Protein AF-J0F3H7-F1 (afdb_monomer)

Mean predicted aligned error: 14.23 Å

Structure (mmCIF, N/CA/C/O backbone):
data_AF-J0F3H7-F1
#
_entry.id   AF-J0F3H7-F1
#
loop_
_atom_site.group_PDB
_atom_site.id
_atom_site.type_symbol
_atom_site.label_atom_id
_atom_site.label_alt_id
_atom_site.label_comp_id
_atom_site.label_asym_id
_atom_site.label_entity_id
_atom_site.label_seq_id
_atom_site.pdbx_PDB_ins_code
_atom_site.Cartn_x
_atom_site.Cartn_y
_atom_site.Cartn_z
_atom_site.occupancy
_atom_site.B_iso_or_equiv
_atom_site.auth_seq_id
_atom_site.auth_comp_id
_atom_site.auth_asym_id
_atom_site.auth_atom_id
_atom_site.pdbx_PDB_model_num
ATOM 1 N N . MET A 1 1 ? -8.500 -0.159 -12.299 1.00 55.12 1 MET A N 1
ATOM 2 C CA . MET A 1 1 ? -7.858 0.052 -10.979 1.00 55.12 1 MET A CA 1
ATOM 3 C C . MET A 1 1 ? -8.327 -1.065 -10.050 1.00 55.12 1 MET A C 1
ATOM 5 O O . MET A 1 1 ? -9.421 -1.563 -10.274 1.00 55.12 1 MET A O 1
ATOM 9 N N . ASN A 1 2 ? -7.513 -1.543 -9.105 1.00 67.19 2 ASN A N 1
ATOM 10 C CA . ASN A 1 2 ? -7.869 -2.723 -8.306 1.00 67.19 2 ASN A CA 1
ATOM 11 C C . ASN A 1 2 ? -8.883 -2.349 -7.209 1.00 67.19 2 ASN A C 1
ATOM 13 O O . ASN A 1 2 ? -8.494 -1.805 -6.177 1.00 67.19 2 ASN A O 1
ATOM 17 N N . GLU A 1 3 ? -10.170 -2.623 -7.449 1.00 74.94 3 GLU A N 1
ATOM 18 C CA . GLU A 1 3 ? -11.263 -2.317 -6.512 1.00 74.94 3 GLU A CA 1
ATOM 19 C C . GLU A 1 3 ? -11.067 -2.953 -5.131 1.00 74.94 3 GLU A C 1
ATOM 21 O O . GLU A 1 3 ? -11.502 -2.387 -4.135 1.00 74.94 3 GLU A O 1
ATOM 26 N N . THR A 1 4 ? -10.349 -4.073 -5.034 1.00 79.56 4 THR A N 1
ATOM 27 C CA . THR A 1 4 ? -10.068 -4.723 -3.748 1.00 79.56 4 THR A CA 1
ATOM 28 C C . THR A 1 4 ? -9.264 -3.825 -2.808 1.00 79.56 4 THR A C 1
ATOM 30 O O . THR A 1 4 ? -9.491 -3.854 -1.603 1.00 79.56 4 THR A O 1
ATOM 33 N N . ILE A 1 5 ? -8.360 -2.988 -3.336 1.00 80.62 5 ILE A N 1
ATOM 34 C CA . ILE A 1 5 ? -7.570 -2.068 -2.503 1.00 80.62 5 ILE A CA 1
ATOM 35 C C . ILE A 1 5 ? -8.465 -0.965 -1.933 1.00 80.62 5 ILE A C 1
ATOM 37 O O . ILE A 1 5 ? -8.319 -0.609 -0.766 1.00 80.62 5 ILE A O 1
ATOM 41 N N . ARG A 1 6 ? -9.421 -0.466 -2.725 1.00 85.75 6 ARG A N 1
ATOM 42 C CA . ARG A 1 6 ? -10.409 0.525 -2.276 1.00 85.75 6 ARG A CA 1
ATOM 43 C C . ARG A 1 6 ? -11.253 -0.019 -1.126 1.00 85.75 6 ARG A C 1
ATOM 45 O O . ARG A 1 6 ? -11.382 0.647 -0.109 1.00 85.75 6 ARG A O 1
ATOM 52 N N . GLU A 1 7 ? -11.753 -1.248 -1.254 1.00 87.00 7 GLU A N 1
ATOM 53 C CA . GLU A 1 7 ? -12.601 -1.889 -0.232 1.00 87.00 7 GLU A CA 1
ATOM 54 C C . GLU A 1 7 ? -11.873 -2.218 1.084 1.00 87.00 7 GLU A C 1
ATOM 56 O O . GLU A 1 7 ? -12.512 -2.522 2.096 1.00 87.00 7 GLU A O 1
ATOM 61 N N . GLN A 1 8 ? -10.539 -2.176 1.079 1.00 90.94 8 GLN A N 1
ATOM 62 C CA . GLN A 1 8 ? -9.681 -2.477 2.228 1.00 90.94 8 GLN A CA 1
ATOM 63 C C . GLN A 1 8 ? -8.917 -1.250 2.746 1.00 90.94 8 GLN A C 1
ATOM 65 O O . GLN A 1 8 ? -8.034 -1.393 3.590 1.00 90.94 8 GLN A O 1
ATOM 70 N N . SER A 1 9 ? -9.229 -0.047 2.261 1.00 92.25 9 SER A N 1
ATOM 71 C CA . SER A 1 9 ? -8.526 1.187 2.627 1.00 92.25 9 SER A CA 1
ATOM 72 C C . SER A 1 9 ? -9.480 2.225 3.201 1.00 92.25 9 SER A C 1
ATOM 74 O O . SER A 1 9 ? -10.639 2.317 2.798 1.00 92.25 9 SER A O 1
ATOM 76 N N . SER A 1 10 ? -8.974 3.055 4.108 1.00 93.06 10 SER A N 1
ATOM 77 C CA . SER A 1 10 ? -9.611 4.326 4.435 1.00 93.06 10 SER A CA 1
ATOM 78 C C . SER A 1 10 ? -9.633 5.248 3.209 1.00 93.06 10 SER A C 1
ATOM 80 O O . SER A 1 10 ? -8.856 5.084 2.263 1.00 93.06 10 SER A O 1
ATOM 82 N N . GLU A 1 11 ? -10.504 6.256 3.229 1.00 91.19 11 GLU A N 1
ATOM 83 C CA . GLU A 1 11 ? -10.591 7.242 2.146 1.00 91.19 11 GLU A CA 1
ATOM 84 C C . GLU A 1 11 ? -9.263 7.990 1.935 1.00 91.19 11 GLU A C 1
ATOM 86 O O . GLU A 1 11 ? -8.866 8.246 0.800 1.00 91.19 11 GLU A O 1
ATOM 91 N N . GLU A 1 12 ? -8.544 8.303 3.015 1.00 90.06 12 GLU A N 1
ATOM 92 C CA . GLU A 1 12 ? -7.242 8.980 2.965 1.00 90.06 12 GLU A CA 1
ATOM 93 C C . GLU A 1 12 ? -6.178 8.121 2.262 1.00 90.06 12 GLU A C 1
ATOM 95 O O . GLU A 1 12 ? -5.473 8.591 1.359 1.00 90.06 12 GLU A O 1
ATOM 100 N N . VAL A 1 13 ? -6.094 6.839 2.631 1.00 90.69 13 VAL A N 1
ATOM 101 C CA . VAL A 1 13 ? -5.167 5.883 2.009 1.00 90.69 13 VAL A CA 1
ATOM 102 C C . VAL A 1 13 ? -5.528 5.676 0.539 1.00 90.69 13 VAL A C 1
ATOM 104 O O . VAL A 1 13 ? -4.646 5.681 -0.325 1.00 90.69 13 VAL A O 1
ATOM 107 N N . TRP A 1 14 ? -6.822 5.566 0.234 1.00 91.12 14 TRP A N 1
ATOM 108 C CA . TRP A 1 14 ? -7.307 5.429 -1.134 1.00 91.12 14 TRP A CA 1
ATOM 109 C C . TRP A 1 14 ? -6.961 6.643 -2.005 1.00 91.12 14 TRP A C 1
ATOM 111 O O . TRP A 1 14 ? -6.407 6.471 -3.089 1.00 91.12 14 TRP A O 1
ATOM 121 N N . LYS A 1 15 ? -7.200 7.868 -1.520 1.00 88.38 15 LYS A N 1
ATOM 122 C CA . LYS A 1 15 ? -6.854 9.105 -2.243 1.00 88.38 15 LYS A CA 1
ATOM 123 C C . LYS A 1 15 ? -5.361 9.204 -2.529 1.00 88.38 15 LYS A C 1
ATOM 125 O O . LYS A 1 15 ? -4.967 9.579 -3.632 1.00 88.38 15 LYS A O 1
ATOM 130 N N . THR A 1 16 ? -4.525 8.829 -1.562 1.00 85.94 16 THR A N 1
ATOM 131 C CA . THR A 1 16 ? -3.068 8.796 -1.753 1.00 85.94 16 THR A CA 1
ATOM 132 C C . THR A 1 16 ? -2.688 7.838 -2.886 1.00 85.94 16 THR A C 1
ATOM 134 O O . THR A 1 16 ? -1.891 8.182 -3.760 1.00 85.94 16 THR A O 1
ATOM 137 N N . LEU A 1 17 ? -3.292 6.646 -2.922 1.00 84.69 17 LEU A N 1
ATOM 138 C CA . LEU A 1 17 ? -3.075 5.692 -4.007 1.00 84.69 17 LEU A CA 1
ATOM 139 C C . LEU A 1 17 ? -3.576 6.224 -5.356 1.00 84.69 17 LEU A C 1
ATOM 141 O O . LEU A 1 17 ? -2.859 6.109 -6.350 1.00 84.69 17 LEU A O 1
ATOM 145 N N . GLU A 1 18 ? -4.773 6.811 -5.406 1.00 85.06 18 GLU A N 1
ATOM 146 C CA . GLU A 1 18 ? -5.317 7.426 -6.622 1.00 85.06 18 GLU A CA 1
ATOM 147 C C . GLU A 1 18 ? -4.361 8.470 -7.196 1.00 85.06 18 GLU A C 1
ATOM 149 O O . GLU A 1 18 ? -4.087 8.450 -8.396 1.00 85.06 18 GLU A O 1
ATOM 154 N N . GLN A 1 19 ? -3.786 9.333 -6.358 1.00 83.25 19 GLN A N 1
ATOM 155 C CA . GLN A 1 19 ? -2.816 10.342 -6.790 1.00 83.25 19 GLN A CA 1
ATOM 156 C C . GLN A 1 19 ? -1.539 9.711 -7.366 1.00 83.25 19 GLN A C 1
ATOM 158 O O . GLN A 1 19 ? -1.046 10.147 -8.406 1.00 83.25 19 GLN A O 1
ATOM 163 N N . LEU A 1 20 ? -1.022 8.643 -6.749 1.00 79.44 20 LEU A N 1
ATOM 164 C CA . LEU A 1 20 ? 0.158 7.924 -7.251 1.00 79.44 20 LEU A CA 1
ATOM 165 C C . LEU A 1 20 ? -0.108 7.214 -8.590 1.00 79.44 20 LEU A C 1
ATOM 167 O O . LEU A 1 20 ? 0.767 7.149 -9.459 1.00 79.44 20 LEU A O 1
ATOM 171 N N . VAL A 1 21 ? -1.313 6.673 -8.771 1.00 79.94 21 VAL A N 1
ATOM 172 C CA . VAL A 1 21 ? -1.710 5.981 -10.006 1.00 79.94 21 VAL A CA 1
ATOM 173 C C . VAL A 1 21 ? -2.005 6.972 -11.134 1.00 79.94 21 VAL A C 1
ATOM 175 O O . VAL A 1 21 ? -1.603 6.730 -12.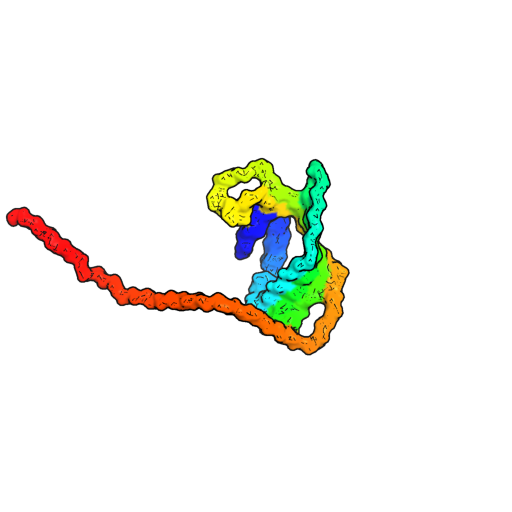269 1.00 79.94 21 VAL A O 1
ATOM 178 N N . SER A 1 22 ? -2.674 8.086 -10.834 1.00 79.06 22 SER A N 1
ATOM 179 C CA . SER A 1 22 ? -3.069 9.106 -11.818 1.00 79.06 22 SER A CA 1
ATOM 180 C C . SER A 1 22 ? -1.964 10.114 -12.160 1.00 79.06 22 SER A C 1
ATOM 182 O O . SER A 1 22 ? -2.096 10.863 -13.128 1.00 79.06 22 SER A O 1
ATOM 184 N N . GLY A 1 23 ? -0.860 10.130 -11.405 1.00 74.19 23 GLY A N 1
ATOM 185 C CA . GLY A 1 23 ? 0.279 11.011 -11.651 1.00 74.19 23 GLY A CA 1
ATOM 186 C C . GLY A 1 23 ? 0.881 10.866 -13.058 1.00 74.19 23 GLY A C 1
ATOM 187 O O . GLY A 1 23 ? 1.019 9.772 -13.609 1.00 74.19 23 GLY A O 1
ATOM 188 N N . LYS A 1 24 ? 1.290 11.989 -13.657 1.00 65.81 24 LYS A N 1
ATOM 189 C CA . LYS A 1 24 ? 1.951 12.003 -14.972 1.00 65.81 24 LYS A CA 1
ATOM 190 C C . LYS A 1 24 ? 3.281 11.239 -14.900 1.00 65.81 24 LYS A C 1
ATOM 192 O O . LYS A 1 24 ? 4.103 11.515 -14.034 1.00 65.81 24 LYS A O 1
ATOM 197 N N . GLY A 1 25 ? 3.494 10.285 -15.810 1.00 65.50 25 GLY A N 1
ATOM 198 C CA . GLY A 1 25 ? 4.663 9.394 -15.771 1.00 65.50 25 GLY A CA 1
ATOM 199 C C . GLY A 1 25 ? 4.553 8.265 -14.739 1.00 65.50 25 GLY A C 1
ATOM 200 O O . GLY A 1 25 ? 5.557 7.631 -14.421 1.00 65.50 25 GLY A O 1
ATOM 201 N N . SER A 1 26 ? 3.349 8.008 -14.215 1.00 66.12 26 SER A N 1
ATOM 202 C CA . SER A 1 26 ? 3.114 6.898 -13.301 1.00 66.12 26 SER A CA 1
ATOM 203 C C . SER A 1 26 ? 3.528 5.570 -13.930 1.00 66.12 26 SER A C 1
ATOM 205 O O . SER A 1 26 ? 3.075 5.175 -15.001 1.00 66.12 26 SER A O 1
ATOM 207 N N . ILE A 1 27 ? 4.340 4.814 -13.203 1.00 66.19 27 ILE A N 1
ATOM 208 C CA . ILE A 1 27 ? 4.712 3.444 -13.565 1.00 66.19 27 ILE A CA 1
ATOM 209 C C . ILE A 1 27 ? 3.510 2.481 -13.576 1.00 66.19 27 ILE A C 1
ATOM 211 O O . ILE A 1 27 ? 3.663 1.319 -13.933 1.00 66.19 27 ILE A O 1
ATOM 215 N N . TYR A 1 28 ? 2.329 2.918 -13.124 1.00 67.50 28 TYR A N 1
ATOM 216 C CA . TYR A 1 28 ? 1.087 2.145 -13.184 1.00 67.50 28 TYR A CA 1
ATOM 217 C C . TYR A 1 28 ? 0.381 2.254 -14.544 1.00 67.50 28 TYR A C 1
ATOM 219 O O . TYR A 1 28 ? -0.486 1.432 -14.826 1.00 67.50 28 TYR A O 1
ATOM 227 N N . SER A 1 29 ? 0.743 3.230 -15.384 1.00 70.25 29 SER A N 1
ATOM 228 C CA . SER A 1 29 ? 0.166 3.410 -16.723 1.00 70.25 29 SER A CA 1
ATOM 229 C C . SER A 1 29 ? 1.067 2.909 -17.860 1.00 70.25 29 SER A C 1
ATOM 231 O O . SER A 1 29 ? 0.639 2.897 -19.012 1.00 70.25 29 SER A O 1
ATOM 233 N N . ASN A 1 30 ? 2.290 2.454 -17.563 1.00 77.62 30 ASN A N 1
ATOM 234 C CA . ASN A 1 30 ? 3.219 1.930 -18.565 1.00 77.62 30 ASN A CA 1
ATOM 235 C C . ASN A 1 30 ? 3.104 0.402 -18.699 1.00 77.62 30 ASN A C 1
ATOM 237 O O . ASN A 1 30 ? 3.591 -0.337 -17.848 1.00 77.62 30 ASN A O 1
ATOM 241 N N . SER A 1 31 ? 2.523 -0.071 -19.805 1.00 79.06 31 SER A N 1
ATOM 242 C CA . SER A 1 31 ? 2.319 -1.501 -20.084 1.00 79.06 31 SER A CA 1
ATOM 243 C C . SER A 1 31 ? 3.603 -2.296 -20.340 1.00 79.06 31 SER A C 1
ATOM 245 O O . SER A 1 31 ? 3.560 -3.521 -20.350 1.00 79.06 31 SER A O 1
ATOM 247 N N . ASN A 1 32 ? 4.736 -1.630 -20.579 1.00 83.38 32 ASN A N 1
ATOM 248 C CA . ASN A 1 32 ? 6.027 -2.300 -20.771 1.00 83.38 32 ASN A CA 1
ATOM 249 C C . ASN A 1 32 ? 6.743 -2.591 -19.447 1.00 83.38 32 ASN A C 1
ATOM 251 O O . ASN A 1 32 ? 7.759 -3.291 -19.443 1.00 83.38 32 ASN A O 1
ATOM 255 N N . MET A 1 33 ? 6.241 -2.026 -18.345 1.00 83.50 33 MET A N 1
ATOM 256 C CA . MET A 1 33 ? 6.843 -2.162 -17.031 1.00 83.50 33 MET A CA 1
ATOM 257 C C . MET A 1 33 ? 6.108 -3.204 -16.204 1.00 83.50 33 MET A C 1
ATOM 259 O O . MET A 1 33 ? 4.915 -3.085 -15.941 1.00 83.50 33 MET A O 1
ATOM 263 N N . ASP A 1 34 ? 6.861 -4.176 -15.707 1.00 86.50 34 ASP A N 1
ATOM 264 C CA . ASP A 1 34 ? 6.361 -5.178 -14.778 1.00 86.50 34 ASP A CA 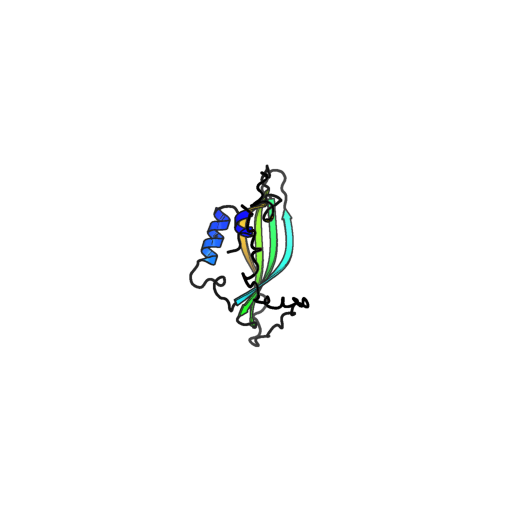1
ATOM 265 C C . ASP A 1 34 ? 6.982 -4.991 -13.401 1.00 86.50 34 ASP A C 1
ATOM 267 O O . ASP A 1 34 ? 8.107 -4.500 -13.259 1.00 86.50 34 ASP A O 1
ATOM 271 N N . ARG A 1 35 ? 6.253 -5.414 -12.368 1.00 86.81 35 ARG A N 1
ATOM 272 C CA . ARG A 1 35 ? 6.733 -5.373 -10.989 1.00 86.81 35 ARG A CA 1
ATOM 273 C C . ARG A 1 35 ? 6.565 -6.711 -10.303 1.00 86.81 35 ARG A C 1
ATOM 275 O O . ARG A 1 35 ? 5.544 -7.374 -10.446 1.00 86.81 35 ARG A O 1
ATOM 282 N N . GLU A 1 36 ? 7.559 -7.057 -9.503 1.00 91.38 36 GLU A N 1
ATOM 283 C CA . GLU A 1 36 ? 7.533 -8.221 -8.625 1.00 91.38 36 GLU A CA 1
ATOM 284 C C . GLU A 1 36 ? 7.765 -7.733 -7.197 1.00 91.38 36 GLU A C 1
ATOM 286 O O . GLU A 1 36 ? 8.755 -7.053 -6.919 1.00 91.38 36 GLU A O 1
ATOM 291 N N . ILE A 1 37 ? 6.838 -8.066 -6.298 1.00 92.38 37 ILE A N 1
ATOM 292 C CA . ILE A 1 37 ? 6.948 -7.771 -4.870 1.00 92.38 37 ILE A CA 1
ATOM 293 C C . ILE A 1 37 ? 7.117 -9.091 -4.132 1.00 92.38 37 ILE A C 1
ATOM 295 O O . ILE A 1 37 ? 6.259 -9.969 -4.213 1.00 92.38 37 ILE A O 1
ATOM 299 N N . LYS A 1 38 ? 8.214 -9.220 -3.387 1.00 94.44 38 LYS A N 1
ATOM 300 C CA . LYS A 1 38 ? 8.471 -10.366 -2.518 1.00 94.44 38 LYS A CA 1
ATOM 301 C C . LYS A 1 38 ? 8.461 -9.914 -1.067 1.00 94.44 38 LYS A C 1
ATOM 303 O O . LYS A 1 38 ? 9.284 -9.094 -0.670 1.00 94.44 38 LYS A O 1
ATOM 308 N N . ILE A 1 39 ? 7.561 -10.485 -0.275 1.00 93.94 39 ILE A N 1
ATOM 309 C CA . ILE A 1 39 ? 7.530 -10.280 1.174 1.00 93.94 39 ILE A CA 1
ATOM 310 C C . ILE A 1 39 ? 8.674 -11.086 1.799 1.00 93.94 39 ILE A C 1
ATOM 312 O O . ILE A 1 39 ? 8.810 -12.280 1.532 1.00 93.94 39 ILE A O 1
ATOM 316 N N . ILE A 1 40 ? 9.516 -10.423 2.592 1.00 93.62 40 ILE A N 1
ATOM 317 C CA . ILE A 1 40 ? 10.628 -11.049 3.319 1.00 93.62 40 ILE A CA 1
ATOM 318 C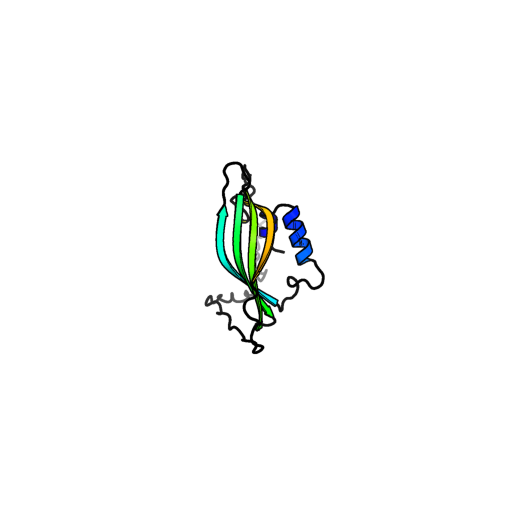 C . ILE A 1 40 ? 10.134 -11.522 4.683 1.00 93.62 40 ILE A C 1
ATOM 320 O O . ILE A 1 40 ? 10.343 -12.670 5.059 1.00 93.62 40 ILE A O 1
ATOM 324 N N . ASN A 1 41 ? 9.492 -10.624 5.427 1.00 93.19 41 ASN A N 1
ATOM 325 C CA . ASN A 1 41 ? 8.926 -10.907 6.736 1.00 93.19 41 ASN A CA 1
ATOM 326 C C . ASN A 1 41 ? 7.729 -9.991 7.002 1.00 93.19 41 ASN A C 1
ATOM 328 O O . ASN A 1 41 ? 7.591 -8.944 6.368 1.00 93.19 41 ASN A O 1
ATOM 332 N N . ILE A 1 42 ? 6.885 -10.409 7.943 1.00 95.25 42 ILE A N 1
ATOM 333 C CA . ILE A 1 42 ? 5.771 -9.625 8.466 1.00 95.25 42 ILE A CA 1
ATOM 334 C C . ILE A 1 42 ? 5.827 -9.712 9.989 1.00 95.25 42 ILE A C 1
ATOM 336 O O . ILE A 1 42 ? 5.916 -10.804 10.548 1.00 95.25 42 ILE A O 1
ATOM 340 N N . SER A 1 43 ? 5.743 -8.564 10.646 1.00 94.31 43 SER A N 1
ATOM 341 C CA . SER A 1 43 ? 5.614 -8.419 12.092 1.00 94.31 43 SER A CA 1
ATOM 342 C C . SER A 1 43 ? 4.290 -7.735 12.403 1.00 94.31 43 SER A C 1
ATOM 344 O O . SER A 1 43 ? 3.978 -6.694 11.829 1.00 94.31 43 SER A O 1
ATOM 346 N N . ILE A 1 44 ? 3.499 -8.317 13.303 1.00 92.88 44 ILE A N 1
ATOM 347 C CA . ILE A 1 44 ? 2.196 -7.779 13.701 1.00 92.88 44 ILE A CA 1
ATOM 348 C C . ILE A 1 44 ? 2.248 -7.431 15.185 1.00 92.88 44 ILE A C 1
ATOM 350 O O . ILE A 1 44 ? 2.473 -8.298 16.027 1.00 92.88 44 ILE A O 1
ATOM 354 N N . TYR A 1 45 ? 1.990 -6.167 15.496 1.00 89.75 45 TYR A N 1
ATOM 355 C CA . TYR A 1 45 ? 1.931 -5.632 16.845 1.00 89.75 45 TYR A CA 1
ATOM 356 C C . TYR A 1 45 ? 0.472 -5.330 17.189 1.00 89.75 45 TYR A C 1
ATOM 358 O O . TYR A 1 45 ? -0.139 -4.403 16.655 1.00 89.75 45 TYR A O 1
ATOM 366 N N . LYS A 1 46 ? -0.094 -6.135 18.092 1.00 80.81 46 LYS A N 1
ATOM 367 C CA . LYS A 1 46 ? -1.412 -5.892 18.685 1.00 80.81 46 LYS A CA 1
ATOM 368 C C . LYS A 1 46 ? -1.211 -5.333 20.084 1.00 80.81 46 LYS A C 1
ATOM 370 O O . LYS A 1 46 ? -0.757 -6.051 20.970 1.00 80.81 46 LYS A O 1
ATOM 375 N N . GLN A 1 47 ? -1.545 -4.067 20.291 1.00 64.81 47 GLN A N 1
ATOM 376 C CA . GLN A 1 47 ? -1.415 -3.426 21.596 1.00 64.81 47 GLN A CA 1
ATOM 377 C C . GLN A 1 47 ? -2.786 -3.238 22.264 1.00 64.81 47 GLN A C 1
ATOM 379 O O . GLN A 1 47 ? -3.267 -2.124 22.387 1.00 64.81 47 GLN A O 1
ATOM 384 N N . GLY A 1 48 ? -3.442 -4.307 22.728 1.00 68.06 48 GLY A N 1
ATOM 385 C CA . GLY A 1 48 ? -4.660 -4.190 23.554 1.00 68.06 48 GLY A CA 1
ATOM 386 C C . GLY A 1 48 ? -5.752 -3.278 22.955 1.00 68.06 48 GLY A C 1
ATOM 387 O O . GLY A 1 48 ? -6.315 -3.604 21.918 1.00 68.06 48 GLY A O 1
ATOM 388 N N . LYS A 1 49 ? -6.055 -2.141 23.611 1.00 64.88 49 LYS A N 1
ATOM 389 C CA . LYS A 1 49 ? -7.008 -1.106 23.130 1.00 64.88 49 LYS A CA 1
ATOM 390 C C . LYS A 1 49 ? -6.406 -0.097 22.129 1.00 64.88 49 LYS A C 1
ATOM 392 O O . LYS A 1 49 ? -7.102 0.814 21.691 1.00 64.88 49 LYS A O 1
ATOM 397 N N . GLN A 1 50 ? -5.115 -0.193 21.833 1.00 66.19 50 GLN A N 1
ATOM 398 C CA . GLN A 1 50 ? -4.390 0.676 20.906 1.00 66.19 50 GLN A CA 1
ATOM 399 C C . GLN A 1 50 ? -4.520 0.159 19.462 1.00 66.19 50 GLN A C 1
ATOM 401 O O . GLN A 1 50 ? -5.029 -0.931 19.205 1.00 66.19 50 GLN A O 1
ATOM 406 N N . GLN A 1 51 ? -4.075 0.974 18.507 1.00 82.44 51 GLN A N 1
ATOM 407 C CA . GLN A 1 51 ? -4.160 0.690 17.073 1.00 82.44 51 GLN A CA 1
ATOM 408 C C . GLN A 1 51 ? -3.352 -0.566 16.700 1.00 82.44 51 GLN A C 1
ATOM 410 O O . GLN A 1 51 ? -2.248 -0.764 17.211 1.00 82.44 51 GLN A O 1
ATOM 415 N N . ASN A 1 52 ? -3.876 -1.411 15.802 1.00 91.75 52 ASN A N 1
ATOM 416 C CA . ASN A 1 52 ? -3.098 -2.544 15.297 1.00 91.75 52 ASN A CA 1
ATOM 417 C C . ASN A 1 52 ? -2.070 -2.035 14.292 1.00 91.75 52 ASN A C 1
ATOM 419 O O . ASN A 1 52 ? -2.414 -1.280 13.381 1.00 91.75 52 ASN A O 1
ATOM 423 N N . ILE A 1 53 ? -0.825 -2.479 14.445 1.00 93.19 53 ILE A N 1
ATOM 424 C CA . ILE A 1 53 ? 0.274 -2.099 13.561 1.00 93.19 53 ILE A CA 1
ATOM 425 C C . ILE A 1 53 ? 0.828 -3.359 12.907 1.00 93.19 53 ILE A C 1
ATOM 427 O O . ILE A 1 53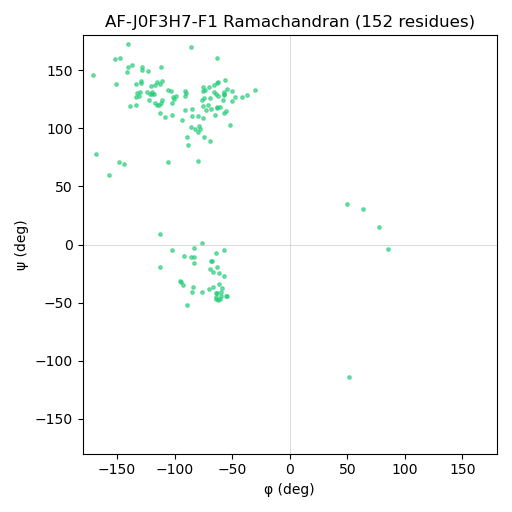 ? 1.148 -4.330 13.590 1.00 93.19 53 ILE A O 1
ATOM 431 N N . ALA A 1 54 ? 0.968 -3.347 11.586 1.00 94.94 54 ALA A N 1
ATOM 432 C CA . ALA A 1 54 ? 1.705 -4.369 10.852 1.00 94.94 54 ALA A CA 1
ATOM 433 C C . ALA A 1 54 ? 2.900 -3.729 10.155 1.00 94.94 54 ALA A C 1
ATOM 435 O O . ALA A 1 54 ? 2.786 -2.658 9.567 1.00 94.94 54 ALA A O 1
ATOM 436 N N . VAL A 1 55 ? 4.044 -4.395 10.207 1.00 95.25 55 VAL A N 1
ATOM 437 C CA . VAL A 1 55 ? 5.264 -3.985 9.518 1.00 95.25 55 VAL A CA 1
ATOM 438 C C . VAL A 1 55 ? 5.714 -5.138 8.636 1.00 95.25 55 VAL A C 1
ATOM 440 O O . VAL A 1 55 ? 5.780 -6.271 9.102 1.00 95.25 55 VAL A O 1
ATOM 443 N N . ALA A 1 56 ? 6.022 -4.870 7.374 1.00 96.06 56 ALA A N 1
ATOM 444 C CA . ALA A 1 56 ? 6.545 -5.862 6.449 1.00 96.06 56 ALA A CA 1
ATOM 445 C C . ALA A 1 56 ? 7.788 -5.328 5.743 1.00 96.06 56 ALA A C 1
ATOM 447 O O . ALA A 1 56 ? 7.762 -4.234 5.183 1.00 96.06 56 ALA A O 1
ATOM 448 N N . ASP A 1 57 ? 8.856 -6.119 5.715 1.00 94.94 57 ASP A N 1
ATOM 449 C CA . ASP A 1 57 ? 9.983 -5.831 4.833 1.00 94.94 57 ASP A CA 1
ATOM 450 C C . ASP A 1 57 ? 9.765 -6.551 3.502 1.00 94.94 57 ASP A C 1
ATOM 452 O O . ASP A 1 57 ? 9.445 -7.744 3.463 1.00 94.94 57 ASP A O 1
ATOM 456 N N . ILE A 1 58 ? 9.952 -5.830 2.401 1.00 94.88 58 ILE A N 1
ATOM 457 C CA . ILE A 1 58 ? 9.723 -6.322 1.044 1.00 94.88 58 ILE A CA 1
ATOM 458 C C . ILE A 1 58 ? 10.944 -6.083 0.157 1.00 94.88 58 ILE A C 1
ATOM 460 O O . ILE A 1 58 ? 11.699 -5.127 0.344 1.00 94.88 58 ILE A O 1
ATOM 464 N N . VAL A 1 59 ? 11.104 -6.930 -0.857 1.00 93.81 59 VAL A N 1
ATOM 465 C CA . VAL A 1 59 ? 11.914 -6.636 -2.044 1.00 93.81 59 VAL A CA 1
ATOM 466 C C . VAL A 1 59 ? 10.964 -6.252 -3.169 1.00 93.81 59 VAL A C 1
ATOM 468 O O . VAL A 1 59 ? 10.042 -7.008 -3.477 1.00 93.81 59 VAL A O 1
ATOM 471 N N . ALA A 1 60 ? 11.202 -5.103 -3.792 1.00 91.88 60 ALA A N 1
ATOM 472 C CA . ALA A 1 60 ? 10.496 -4.672 -4.987 1.00 91.88 60 ALA A CA 1
ATOM 473 C C . ALA A 1 60 ? 11.454 -4.684 -6.178 1.00 91.88 60 ALA A C 1
ATOM 475 O O . ALA A 1 60 ? 12.500 -4.031 -6.149 1.00 91.88 60 ALA A O 1
ATOM 476 N N . LYS A 1 61 ? 11.078 -5.415 -7.226 1.00 91.69 61 LYS A N 1
ATOM 477 C CA . LYS A 1 61 ? 11.776 -5.435 -8.510 1.00 91.69 61 LYS A CA 1
ATOM 478 C C . LYS A 1 61 ? 10.929 -4.767 -9.575 1.00 91.69 61 LYS A C 1
ATOM 480 O O . LYS A 1 61 ? 9.713 -4.963 -9.620 1.00 91.69 61 LYS A O 1
ATOM 485 N N . VAL A 1 62 ? 11.588 -4.017 -10.447 1.00 89.25 62 VAL A N 1
ATOM 486 C CA . VAL A 1 62 ? 10.981 -3.381 -11.614 1.00 89.25 62 VAL A CA 1
ATOM 487 C C . VAL A 1 62 ? 11.684 -3.885 -12.859 1.00 89.25 62 VAL A C 1
ATOM 489 O O . VAL A 1 62 ? 12.914 -3.849 -12.945 1.00 89.25 62 VAL A O 1
ATOM 492 N N . PHE A 1 63 ? 10.888 -4.325 -13.825 1.00 89.25 63 PHE A N 1
ATOM 493 C CA . PHE A 1 63 ? 11.353 -4.779 -15.121 1.00 89.25 63 PHE A CA 1
ATOM 494 C C . PHE A 1 63 ? 10.830 -3.850 -16.210 1.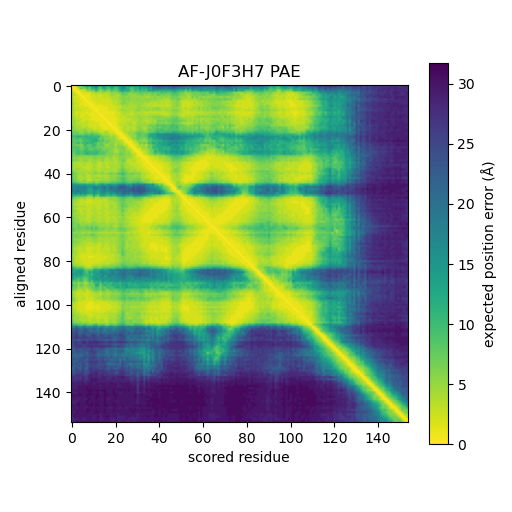00 89.25 63 PHE A C 1
ATOM 496 O O . PHE A 1 63 ? 9.667 -3.467 -16.158 1.00 89.25 63 PHE A O 1
ATOM 503 N N . ASP A 1 64 ? 11.651 -3.540 -17.208 1.00 88.25 64 ASP A N 1
ATOM 504 C CA . ASP A 1 64 ? 11.221 -2.890 -18.451 1.00 88.25 64 ASP A CA 1
ATOM 505 C C . ASP A 1 64 ? 11.460 -3.858 -19.609 1.00 88.25 64 ASP A C 1
ATOM 507 O O . ASP A 1 64 ? 12.577 -4.347 -19.794 1.00 88.25 64 ASP A O 1
ATOM 511 N N . LYS A 1 65 ? 10.397 -4.223 -20.336 1.00 88.00 65 LYS A N 1
ATOM 512 C CA . LYS A 1 65 ? 10.439 -5.209 -21.436 1.00 88.00 65 LYS A CA 1
ATOM 513 C C . LYS A 1 65 ? 11.136 -6.525 -21.047 1.00 88.00 65 LYS A C 1
ATOM 515 O O . LYS A 1 65 ? 11.829 -7.147 -21.850 1.00 88.00 65 LYS A O 1
ATOM 520 N N . GLY A 1 66 ? 10.967 -6.947 -19.792 1.00 85.62 66 GLY A N 1
ATOM 521 C CA . GLY A 1 66 ? 11.561 -8.170 -19.239 1.00 85.62 66 GLY A CA 1
ATOM 522 C C . GLY A 1 66 ? 12.988 -8.034 -18.689 1.00 85.62 66 GLY A C 1
ATOM 523 O O . GLY A 1 66 ? 13.494 -8.991 -18.103 1.00 85.62 66 GLY A O 1
ATOM 524 N N . TYR A 1 67 ? 13.629 -6.871 -18.809 1.00 86.19 67 TYR A N 1
ATOM 525 C CA . TYR A 1 67 ? 14.943 -6.609 -18.217 1.00 86.19 67 TYR A CA 1
ATOM 526 C C . TYR A 1 67 ? 14.794 -6.037 -16.815 1.00 86.19 67 TYR A C 1
ATOM 528 O O . TYR A 1 67 ? 14.052 -5.078 -16.627 1.00 86.19 67 TYR A O 1
ATOM 536 N N . LEU A 1 68 ? 15.504 -6.598 -15.832 1.00 87.50 68 LEU A N 1
ATOM 537 C CA . LEU A 1 68 ? 15.527 -6.052 -14.475 1.00 87.50 68 LEU A CA 1
ATOM 538 C C . LEU A 1 68 ? 16.259 -4.703 -14.486 1.00 87.50 68 LEU A C 1
ATOM 540 O O . LEU A 1 68 ? 17.446 -4.651 -14.797 1.00 87.50 68 LEU A O 1
ATOM 544 N N . ILE A 1 69 ? 15.550 -3.626 -14.146 1.00 87.88 69 ILE A N 1
ATOM 545 C CA . ILE A 1 69 ? 16.091 -2.256 -14.143 1.00 87.88 69 ILE A CA 1
ATOM 546 C C . ILE A 1 69 ? 16.199 -1.659 -12.739 1.00 87.88 69 ILE A C 1
ATOM 548 O O . ILE A 1 69 ? 16.929 -0.694 -12.530 1.00 87.88 69 ILE A O 1
ATOM 552 N N . SER A 1 70 ? 15.479 -2.214 -11.763 1.00 87.06 70 SER A N 1
ATOM 553 C CA . SER A 1 70 ? 15.552 -1.769 -10.375 1.00 87.06 70 SER A CA 1
ATOM 554 C C . SER A 1 70 ? 15.246 -2.916 -9.427 1.00 87.06 70 SER A C 1
ATOM 556 O O . SER A 1 70 ? 14.306 -3.674 -9.658 1.00 87.06 70 SER A O 1
ATOM 558 N N . GLU A 1 71 ? 16.015 -3.013 -8.347 1.00 90.19 71 GLU A N 1
ATOM 559 C CA . GLU A 1 71 ? 15.744 -3.898 -7.221 1.00 90.19 71 GLU A CA 1
ATOM 560 C C . GLU A 1 71 ? 16.049 -3.147 -5.920 1.00 90.19 71 GLU A C 1
ATOM 562 O O . GLU A 1 71 ? 17.174 -2.697 -5.697 1.00 90.19 71 GLU A O 1
ATOM 567 N N . LYS A 1 72 ? 15.035 -2.975 -5.068 1.00 90.50 72 LYS A N 1
ATOM 568 C CA . LYS A 1 72 ? 15.131 -2.198 -3.825 1.00 90.50 72 LYS A CA 1
ATOM 569 C C . LYS A 1 72 ? 14.440 -2.900 -2.666 1.00 90.50 72 LYS A C 1
ATOM 571 O O . LYS A 1 72 ? 13.509 -3.682 -2.871 1.00 90.50 72 LYS A O 1
ATOM 576 N N . ARG A 1 73 ? 14.882 -2.603 -1.439 1.00 92.62 73 ARG A N 1
ATOM 577 C CA . ARG A 1 73 ? 14.236 -3.077 -0.209 1.00 92.62 73 ARG A CA 1
ATOM 578 C C . ARG A 1 73 ? 13.479 -1.961 0.475 1.00 92.62 73 ARG A C 1
ATOM 580 O O . ARG A 1 73 ? 14.035 -0.890 0.712 1.00 92.62 73 ARG A O 1
ATOM 587 N N . TYR A 1 74 ? 12.248 -2.261 0.858 1.00 94.12 74 TYR A N 1
ATOM 588 C CA . TYR A 1 74 ? 11.388 -1.321 1.552 1.00 94.12 74 TYR A CA 1
ATOM 589 C C . TYR A 1 74 ? 10.813 -1.917 2.825 1.00 94.12 74 TYR A C 1
ATOM 591 O O . TYR A 1 74 ? 10.575 -3.122 2.893 1.00 94.12 74 TYR A O 1
ATOM 599 N N . ARG A 1 75 ? 10.552 -1.051 3.801 1.00 95.00 75 ARG A N 1
ATOM 600 C CA . ARG A 1 75 ? 9.724 -1.331 4.965 1.00 95.00 75 ARG A CA 1
ATOM 601 C C . ARG A 1 75 ? 8.372 -0.689 4.733 1.00 95.00 75 ARG A C 1
ATOM 603 O O . ARG A 1 75 ? 8.281 0.519 4.520 1.00 95.00 75 ARG A O 1
ATOM 610 N N . VAL A 1 76 ? 7.342 -1.513 4.766 1.00 95.50 76 VAL A N 1
ATOM 611 C CA . VAL A 1 76 ? 5.943 -1.108 4.730 1.00 95.50 76 VAL A CA 1
ATOM 612 C C . VAL A 1 76 ? 5.425 -1.121 6.158 1.00 95.50 76 VAL A C 1
ATOM 614 O O . VAL A 1 76 ? 5.556 -2.139 6.832 1.00 95.50 76 VAL A O 1
ATOM 617 N N . SER A 1 77 ? 4.815 -0.028 6.603 1.00 94.69 77 SER A N 1
ATOM 618 C CA . SER A 1 77 ? 4.122 0.031 7.892 1.00 94.69 77 SER A CA 1
ATOM 619 C C . SER A 1 77 ? 2.653 0.366 7.672 1.00 94.69 77 SER A C 1
ATOM 621 O O . SER A 1 77 ? 2.324 1.310 6.955 1.00 94.69 77 SER A O 1
ATOM 623 N N . LEU A 1 78 ? 1.778 -0.408 8.303 1.00 94.62 78 LEU A N 1
ATOM 624 C CA . LEU A 1 78 ? 0.331 -0.273 8.244 1.00 94.62 78 LEU A CA 1
ATOM 625 C C . LEU A 1 78 ? -0.214 -0.032 9.642 1.00 94.62 78 LEU A C 1
ATOM 627 O O . LEU A 1 78 ? 0.149 -0.744 10.577 1.00 94.62 78 LEU A O 1
ATOM 631 N N . ILE A 1 79 ? -1.142 0.908 9.751 1.00 94.56 79 ILE A N 1
ATOM 632 C CA . ILE A 1 79 ? -2.102 0.956 10.852 1.00 94.56 79 ILE A CA 1
ATOM 633 C C . ILE A 1 79 ? -3.424 0.436 10.306 1.00 94.56 79 ILE A C 1
ATOM 635 O O . ILE A 1 79 ? -3.837 0.858 9.225 1.00 94.56 79 ILE A O 1
ATOM 639 N N . TYR A 1 80 ? -4.069 -0.481 11.025 1.00 93.88 80 TYR A N 1
ATOM 640 C CA . TYR A 1 80 ? -5.286 -1.126 10.541 1.00 93.88 80 TYR A CA 1
ATOM 641 C C . TYR A 1 80 ? -6.278 -1.493 11.651 1.00 93.88 80 TYR A C 1
ATOM 643 O O . TYR A 1 80 ? -5.927 -1.679 12.824 1.00 93.88 80 TYR A O 1
ATOM 651 N N . HIS A 1 81 ? -7.529 -1.694 11.248 1.00 92.25 81 HIS A N 1
ATOM 652 C CA . HIS A 1 81 ? -8.588 -2.237 12.090 1.00 92.25 81 HIS A CA 1
ATOM 653 C C . HIS A 1 81 ? -9.487 -3.204 11.309 1.00 92.25 81 HIS A C 1
ATOM 655 O O . HIS A 1 81 ? -9.353 -3.380 10.098 1.00 92.25 81 HIS A O 1
ATOM 661 N N . PHE A 1 82 ? -10.394 -3.863 12.028 1.00 90.31 82 PHE A N 1
ATOM 662 C CA . PHE A 1 82 ? -11.479 -4.645 11.441 1.00 90.31 82 PHE A CA 1
ATOM 663 C C . PHE A 1 82 ? -12.800 -3.957 11.763 1.00 90.31 82 PHE A C 1
ATOM 665 O O . PHE A 1 82 ? -12.987 -3.485 12.889 1.00 90.31 82 PHE A O 1
ATOM 672 N N . LYS A 1 83 ? -13.713 -3.895 10.792 1.00 86.75 83 LYS A N 1
ATOM 673 C CA . LYS A 1 83 ? -15.053 -3.343 11.010 1.00 86.75 83 LYS A CA 1
ATOM 674 C C . LYS A 1 83 ? -15.744 -4.107 12.154 1.00 86.75 83 LYS A C 1
ATOM 676 O O . LYS A 1 83 ? -15.755 -5.337 12.132 1.00 86.75 83 LYS A O 1
ATOM 681 N N . PRO A 1 84 ? -16.341 -3.408 13.137 1.00 78.81 84 PRO A N 1
ATOM 682 C CA . PRO A 1 84 ? -16.945 -4.044 14.311 1.00 78.81 84 PRO A CA 1
ATOM 683 C C . PRO A 1 84 ? -18.182 -4.885 13.968 1.00 78.81 84 PRO A C 1
ATOM 685 O O . PRO A 1 84 ? -18.523 -5.806 14.703 1.00 78.81 84 PRO A O 1
ATOM 6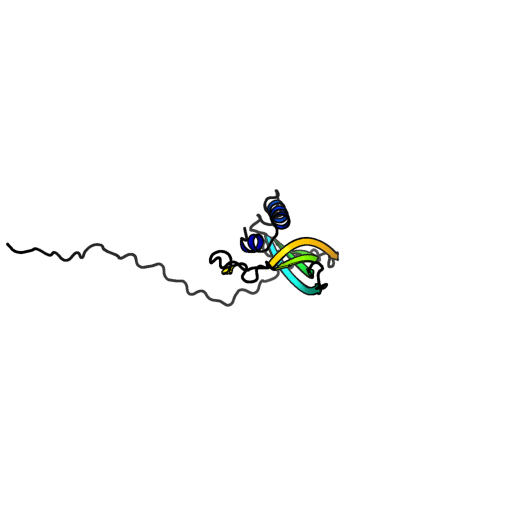88 N N . LEU A 1 85 ? -18.845 -4.579 12.848 1.00 71.75 85 LEU A N 1
ATOM 689 C CA . LEU A 1 85 ? -19.980 -5.321 12.315 1.00 71.75 85 LEU A CA 1
ATOM 690 C C . LEU A 1 85 ? -19.764 -5.534 10.818 1.00 71.75 85 LEU A C 1
ATOM 692 O O . LEU A 1 85 ? -19.657 -4.571 10.055 1.00 71.75 85 LEU A O 1
ATOM 696 N N . ILE A 1 86 ? -19.715 -6.794 10.394 1.00 67.00 86 ILE A N 1
ATOM 697 C CA . ILE A 1 86 ? -19.746 -7.145 8.976 1.00 67.00 86 ILE A CA 1
ATOM 698 C C . ILE A 1 86 ? -21.219 -7.127 8.568 1.00 67.00 86 ILE A C 1
ATOM 700 O O . ILE A 1 86 ? -21.968 -8.055 8.868 1.00 67.00 86 ILE A O 1
ATOM 704 N N . GLN A 1 87 ? -21.661 -6.038 7.939 1.00 66.00 87 GLN A N 1
ATOM 705 C CA . GLN A 1 87 ? -22.967 -6.028 7.284 1.00 66.00 87 GLN A CA 1
ATOM 706 C C . GLN A 1 87 ? -22.919 -7.013 6.111 1.00 66.00 87 GLN A C 1
ATOM 708 O O . GLN A 1 87 ? -21.963 -7.008 5.333 1.00 66.00 87 GLN A O 1
ATOM 713 N N . PHE A 1 88 ? -23.925 -7.882 6.013 1.00 66.81 88 PHE A N 1
ATOM 714 C CA . PHE A 1 88 ? -24.064 -8.824 4.904 1.00 66.81 88 PHE A CA 1
ATOM 715 C C . PHE A 1 88 ? -24.396 -8.055 3.621 1.00 66.81 88 PHE A C 1
ATOM 717 O O . PHE A 1 88 ? -25.555 -7.823 3.292 1.00 66.81 88 PHE A O 1
ATOM 724 N N . ASP A 1 89 ? -23.350 -7.643 2.916 1.00 74.50 89 ASP A N 1
ATOM 725 C CA . ASP A 1 89 ? -23.410 -7.072 1.578 1.00 74.50 89 ASP A CA 1
ATOM 726 C C . ASP A 1 89 ? -22.752 -8.049 0.594 1.00 74.50 89 ASP A C 1
ATOM 728 O O . ASP A 1 89 ? -21.539 -8.279 0.634 1.00 74.50 89 ASP A O 1
ATOM 732 N N . TYR A 1 90 ? -23.564 -8.615 -0.303 1.00 74.69 90 TYR A N 1
ATOM 733 C CA . TYR A 1 90 ? -23.139 -9.592 -1.308 1.00 74.69 90 TYR A CA 1
ATOM 734 C C . TYR A 1 90 ? -22.128 -9.032 -2.322 1.00 74.69 90 TYR A C 1
ATOM 736 O O . TYR A 1 90 ? -21.417 -9.813 -2.953 1.00 74.69 90 TYR A O 1
ATOM 744 N N . SER A 1 91 ? -22.027 -7.708 -2.477 1.00 76.75 91 SER A N 1
ATOM 745 C CA . SER A 1 91 ? -21.081 -7.079 -3.405 1.00 76.75 91 SER A CA 1
ATOM 746 C C . SER A 1 91 ? -19.678 -6.904 -2.805 1.00 76.75 91 SER A C 1
ATOM 748 O O . SER A 1 91 ? -18.673 -7.108 -3.494 1.00 76.75 91 SER A O 1
ATOM 750 N N . SER A 1 92 ? -19.602 -6.602 -1.506 1.00 68.56 92 SER A N 1
ATOM 751 C CA . SER A 1 92 ? -18.349 -6.308 -0.800 1.00 68.56 92 SER A CA 1
ATOM 752 C C . SER A 1 92 ? -17.744 -7.531 -0.103 1.00 68.56 92 SER A C 1
ATOM 754 O O . SER A 1 92 ? -16.518 -7.659 -0.037 1.00 68.56 92 SER A O 1
ATOM 756 N N . MET A 1 93 ? -18.570 -8.469 0.380 1.00 75.00 93 MET A N 1
ATOM 757 C CA . MET A 1 93 ? -18.104 -9.668 1.096 1.00 75.00 93 MET A CA 1
ATOM 758 C C . MET A 1 93 ? -17.080 -10.508 0.319 1.00 75.00 93 MET A C 1
ATOM 760 O O . MET A 1 93 ? -16.076 -10.887 0.921 1.00 75.00 93 MET A O 1
ATOM 764 N N . PRO A 1 94 ? -17.251 -10.780 -0.991 1.00 83.44 94 PRO A N 1
ATOM 765 C CA . PRO A 1 94 ? -16.251 -11.538 -1.745 1.00 83.44 94 PRO A CA 1
ATOM 766 C C . PRO A 1 94 ? -14.872 -10.860 -1.797 1.00 83.44 94 PRO A C 1
ATOM 768 O O . PRO A 1 94 ? -13.862 -11.536 -1.973 1.00 83.44 94 PRO A O 1
ATOM 771 N N . LYS A 1 95 ? -14.818 -9.529 -1.647 1.00 83.38 95 LYS A N 1
ATOM 772 C CA . LYS A 1 95 ? -13.591 -8.720 -1.742 1.00 83.38 95 LYS A CA 1
ATOM 773 C C . LYS A 1 95 ? -12.948 -8.450 -0.375 1.00 83.38 95 LYS A C 1
ATOM 775 O O . LYS A 1 95 ? -11.725 -8.331 -0.285 1.00 83.38 95 LYS A O 1
ATOM 780 N N . ASN A 1 96 ? -13.747 -8.344 0.688 1.00 86.06 96 ASN A N 1
ATOM 781 C CA . ASN A 1 96 ? -13.275 -8.067 2.047 1.00 86.06 96 ASN A CA 1
ATOM 782 C C . ASN A 1 96 ? -14.163 -8.745 3.116 1.00 86.06 96 ASN A C 1
ATOM 784 O O . ASN A 1 96 ? -14.896 -8.066 3.839 1.00 86.06 96 ASN A O 1
ATOM 788 N N . PRO A 1 97 ? -14.105 -10.082 3.248 1.00 84.94 97 PRO A N 1
ATOM 789 C CA . PRO A 1 97 ? -15.005 -10.831 4.129 1.00 84.94 97 PRO A CA 1
ATOM 790 C C . PRO A 1 97 ? -14.745 -10.583 5.620 1.00 84.94 97 PRO A C 1
ATOM 792 O O . PRO A 1 97 ? -15.623 -10.819 6.440 1.00 84.94 97 PRO A O 1
ATOM 795 N N . THR A 1 98 ? -13.549 -10.117 5.987 1.00 87.12 98 THR A N 1
ATOM 796 C CA . THR A 1 98 ? -13.167 -9.836 7.381 1.00 87.12 98 THR A CA 1
ATOM 797 C C . THR A 1 98 ? -13.450 -8.394 7.793 1.00 87.12 98 THR A C 1
ATOM 799 O O . THR A 1 98 ? -13.320 -8.058 8.968 1.00 87.12 98 THR A O 1
ATOM 802 N N . GLY A 1 99 ? -13.799 -7.524 6.839 1.00 88.56 99 GLY A N 1
ATOM 803 C CA . GLY A 1 99 ? -13.898 -6.089 7.074 1.00 88.56 99 GLY A CA 1
ATOM 804 C C . GLY A 1 99 ? -12.558 -5.453 7.455 1.00 88.56 99 GLY A C 1
ATOM 805 O O . GLY A 1 99 ? -12.552 -4.497 8.224 1.00 88.56 99 GLY A O 1
ATOM 806 N N . PHE A 1 100 ? -11.435 -5.992 6.972 1.00 91.81 100 PHE A N 1
ATOM 807 C CA . PHE A 1 100 ? -10.098 -5.432 7.178 1.00 91.81 100 PHE A CA 1
ATOM 808 C C . PHE A 1 100 ? -9.982 -4.057 6.516 1.00 91.81 100 PHE A C 1
ATOM 810 O O . PHE A 1 100 ? -10.312 -3.919 5.339 1.00 91.81 100 PHE A O 1
ATOM 817 N N . ILE A 1 101 ? -9.510 -3.056 7.256 1.00 92.81 101 ILE A N 1
ATOM 818 C CA . ILE A 1 101 ? -9.337 -1.685 6.772 1.00 92.81 101 ILE A CA 1
ATOM 819 C C . ILE A 1 101 ? -7.961 -1.165 7.177 1.00 92.81 101 ILE A C 1
ATOM 821 O O . ILE A 1 101 ? -7.599 -1.190 8.353 1.00 92.81 101 ILE A O 1
ATOM 825 N N . VAL A 1 102 ? -7.207 -0.667 6.198 1.00 94.62 102 VAL A N 1
ATOM 826 C CA . VAL A 1 102 ? -5.961 0.078 6.399 1.00 94.62 102 VAL A CA 1
ATOM 827 C C . VAL A 1 102 ? -6.297 1.545 6.641 1.00 94.62 102 VAL A C 1
ATOM 829 O O . VAL A 1 102 ? -6.804 2.223 5.750 1.00 94.62 102 VAL A O 1
ATOM 832 N N . ASP A 1 103 ? -5.971 2.046 7.827 1.00 93.75 103 ASP A N 1
ATOM 833 C CA . ASP A 1 103 ? -6.191 3.444 8.202 1.00 93.75 103 ASP A CA 1
ATOM 834 C C . ASP A 1 103 ? -5.052 4.342 7.741 1.00 93.75 103 ASP A C 1
ATOM 836 O O . ASP A 1 103 ? -5.296 5.451 7.272 1.00 93.75 103 ASP A O 1
ATOM 840 N N . LYS A 1 104 ? -3.808 3.859 7.877 1.00 93.25 104 LYS A N 1
ATOM 841 C CA . LYS A 1 104 ? -2.595 4.577 7.470 1.00 93.25 104 LYS A CA 1
ATOM 842 C C . LYS A 1 104 ? -1.580 3.631 6.853 1.00 93.25 104 LYS A C 1
ATOM 844 O O . LYS A 1 104 ? -1.458 2.476 7.259 1.00 93.25 104 LYS A O 1
ATOM 849 N N . TYR A 1 105 ? -0.810 4.170 5.917 1.00 91.94 105 TYR A N 1
ATOM 850 C CA . TYR A 1 105 ? 0.241 3.470 5.193 1.00 91.94 105 TYR A CA 1
ATOM 851 C C . TYR A 1 105 ? 1.504 4.331 5.146 1.00 91.94 105 TYR A C 1
ATOM 853 O O . TYR A 1 105 ? 1.428 5.532 4.888 1.00 91.94 105 TYR A O 1
ATOM 861 N N . SER A 1 106 ? 2.670 3.719 5.338 1.00 92.00 106 SER A N 1
ATOM 862 C CA . SER A 1 106 ? 3.953 4.352 5.034 1.00 92.00 106 SER A CA 1
ATOM 863 C C . SER A 1 106 ? 4.941 3.374 4.406 1.00 92.00 106 SER A C 1
ATOM 865 O O . SER A 1 106 ? 4.875 2.161 4.614 1.00 92.00 106 SER A O 1
ATOM 867 N N . LEU A 1 107 ? 5.860 3.931 3.616 1.00 92.12 107 LEU A N 1
ATOM 868 C CA . LEU A 1 107 ? 6.909 3.207 2.908 1.00 92.12 107 LEU A CA 1
ATOM 869 C C . LEU A 1 107 ? 8.250 3.898 3.159 1.00 92.12 107 LEU A C 1
ATOM 871 O O . LEU A 1 107 ? 8.374 5.097 2.912 1.00 92.12 107 LEU A O 1
ATOM 875 N N . SER A 1 108 ? 9.258 3.152 3.599 1.00 92.44 108 SER A N 1
ATOM 876 C CA . SER A 1 108 ? 10.634 3.646 3.717 1.00 92.44 108 SER A CA 1
ATOM 877 C C . SER A 1 108 ? 11.620 2.703 3.035 1.00 92.44 108 SER A C 1
ATOM 879 O O . SER A 1 108 ? 11.487 1.484 3.108 1.00 92.44 108 SER A O 1
ATOM 881 N N . GLU A 1 109 ? 12.604 3.251 2.322 1.00 91.19 109 GLU A N 1
ATOM 882 C CA . GLU A 1 109 ? 13.681 2.460 1.715 1.00 91.19 109 GLU A CA 1
ATOM 883 C C . GLU A 1 109 ? 14.672 2.044 2.816 1.00 91.19 109 GLU A C 1
ATOM 885 O O . GLU A 1 109 ? 15.158 2.893 3.559 1.00 91.19 109 GLU A O 1
ATOM 890 N N . ILE A 1 110 ? 14.939 0.741 2.959 1.00 84.44 110 ILE A N 1
ATOM 891 C CA . ILE A 1 110 ? 15.786 0.202 4.045 1.00 84.44 110 ILE A CA 1
ATOM 892 C C . ILE A 1 110 ? 17.248 0.095 3.595 1.00 84.44 110 ILE A C 1
ATOM 894 O O . ILE A 1 110 ? 18.161 0.271 4.395 1.00 84.44 110 ILE A O 1
ATOM 898 N N . ALA A 1 111 ? 17.471 -0.220 2.317 1.00 66.56 111 ALA A N 1
ATOM 899 C CA . ALA A 1 111 ? 18.779 -0.232 1.671 1.00 66.56 111 ALA A CA 1
ATOM 900 C C . ALA A 1 111 ? 18.613 -0.411 0.157 1.00 66.56 111 ALA A C 1
ATOM 902 O O . ALA A 1 111 ? 17.762 -1.186 -0.302 1.00 66.56 111 ALA A O 1
ATOM 903 N N . SER A 1 112 ? 19.494 0.218 -0.614 1.00 56.84 112 SER A N 1
ATOM 904 C CA . SER A 1 112 ? 19.753 -0.171 -1.993 1.00 56.84 112 SER A CA 1
ATOM 905 C C . SER A 1 112 ? 20.593 -1.451 -1.987 1.00 56.84 112 SER A C 1
ATOM 907 O O . SER A 1 112 ? 21.697 -1.506 -1.442 1.00 56.84 112 SER A O 1
ATOM 909 N N . ILE A 1 113 ? 20.057 -2.527 -2.566 1.00 57.62 113 ILE A N 1
ATOM 910 C CA . ILE A 1 113 ? 20.872 -3.698 -2.904 1.00 57.62 113 ILE A CA 1
ATOM 911 C C . ILE A 1 113 ? 21.889 -3.198 -3.943 1.00 57.62 113 ILE A C 1
ATOM 913 O O . ILE A 1 113 ? 21.527 -2.349 -4.757 1.00 57.62 113 ILE A O 1
ATOM 917 N N . LYS A 1 114 ? 23.159 -3.631 -3.846 1.00 54.47 114 LYS A N 1
ATOM 918 C CA . LYS A 1 114 ? 24.281 -3.215 -4.719 1.00 54.47 114 LYS A CA 1
ATOM 919 C C . LYS A 1 114 ? 23.797 -2.862 -6.128 1.00 54.47 114 LYS A C 1
ATOM 921 O O . LYS A 1 114 ? 23.034 -3.637 -6.703 1.00 54.47 114 LYS A O 1
ATOM 926 N N . ALA A 1 115 ? 24.255 -1.720 -6.656 1.00 55.44 115 ALA A N 1
ATOM 927 C CA . ALA A 1 115 ? 23.934 -1.277 -8.011 1.00 55.44 115 ALA A CA 1
ATOM 928 C C . ALA A 1 115 ? 23.997 -2.472 -8.968 1.00 55.44 115 ALA A C 1
ATOM 930 O O . ALA A 1 115 ? 24.990 -3.203 -8.948 1.00 55.44 115 ALA A O 1
ATOM 931 N N . LEU A 1 116 ? 22.924 -2.702 -9.736 1.00 56.56 116 LEU A N 1
ATOM 932 C CA . LEU A 1 116 ? 22.931 -3.745 -10.754 1.00 56.56 116 LEU A CA 1
ATOM 933 C C . LEU A 1 116 ? 24.190 -3.551 -11.603 1.00 56.56 116 LEU A C 1
ATOM 935 O O . LEU A 1 116 ? 24.392 -2.464 -12.153 1.00 56.56 116 LEU A O 1
ATOM 939 N N . ASP A 1 117 ? 25.034 -4.582 -11.693 1.00 55.09 117 ASP A N 1
ATOM 940 C CA . ASP A 1 117 ? 26.088 -4.601 -12.703 1.00 55.09 117 ASP A CA 1
ATOM 941 C C . ASP A 1 117 ? 25.426 -4.272 -14.044 1.00 55.09 117 ASP A C 1
ATOM 943 O O . ASP A 1 117 ? 24.372 -4.820 -14.370 1.00 55.09 117 ASP A O 1
ATOM 947 N N . LYS A 1 118 ? 26.016 -3.344 -14.811 1.00 52.66 118 LYS A N 1
ATOM 948 C CA . LYS A 1 118 ? 25.445 -2.790 -16.059 1.00 52.66 118 LYS A CA 1
ATOM 949 C C . LYS A 1 118 ? 25.119 -3.851 -17.125 1.00 52.66 118 LYS A C 1
ATOM 951 O O . LYS A 1 118 ? 24.581 -3.535 -18.182 1.00 52.66 118 LYS A O 1
ATOM 956 N N . THR A 1 119 ? 25.452 -5.110 -16.872 1.00 55.06 119 THR A N 1
ATOM 957 C CA . THR A 1 119 ? 25.004 -6.272 -17.625 1.00 55.06 119 THR A CA 1
ATOM 958 C C . THR A 1 119 ? 23.545 -6.578 -17.275 1.00 55.06 119 THR A C 1
ATOM 960 O O . THR A 1 119 ? 23.243 -7.298 -16.324 1.00 55.06 119 THR A O 1
ATOM 963 N N . TYR A 1 120 ? 22.621 -6.028 -18.065 1.00 52.44 120 TYR A N 1
ATOM 964 C CA . TYR A 1 120 ? 21.191 -6.331 -18.003 1.00 52.44 120 TYR A CA 1
ATOM 965 C C . TYR A 1 120 ? 20.955 -7.848 -18.065 1.00 52.44 120 TYR A C 1
ATOM 967 O O . TYR A 1 120 ? 21.027 -8.463 -19.130 1.00 52.44 120 TYR A O 1
ATOM 975 N N . LYS A 1 121 ? 20.665 -8.479 -16.924 1.00 59.19 121 LYS A N 1
ATOM 976 C CA . LYS A 1 121 ? 20.267 -9.889 -16.892 1.00 59.19 121 LYS A CA 1
ATOM 977 C C . LYS A 1 121 ? 18.793 -9.971 -17.276 1.00 59.19 121 LYS A C 1
ATOM 979 O O . LYS A 1 121 ? 17.926 -9.529 -16.522 1.00 59.19 121 LYS A O 1
ATOM 984 N N . LYS A 1 122 ? 18.500 -10.526 -18.456 1.00 57.06 122 LYS A N 1
ATOM 985 C CA . LYS A 1 122 ? 17.139 -10.938 -18.815 1.00 57.06 122 LYS A CA 1
ATOM 986 C C . LYS A 1 122 ? 16.755 -12.070 -17.865 1.00 57.06 122 LYS A C 1
ATOM 988 O O . LYS A 1 122 ? 17.355 -13.140 -17.911 1.00 57.06 122 LYS A O 1
ATOM 993 N N . VAL A 1 123 ? 15.812 -11.816 -16.966 1.00 62.31 123 VAL A N 1
ATOM 994 C CA . VAL A 1 123 ? 15.303 -12.861 -16.075 1.00 62.31 123 VAL A CA 1
ATOM 995 C C . VAL A 1 123 ? 14.213 -13.593 -16.843 1.00 62.31 123 VAL A C 1
ATOM 997 O O . VAL A 1 123 ? 13.165 -13.017 -17.136 1.00 62.31 123 VAL A O 1
ATOM 1000 N N . GLU A 1 124 ? 14.472 -14.846 -17.215 1.00 59.34 124 GLU A N 1
ATOM 1001 C CA . GLU A 1 124 ? 13.430 -15.714 -17.759 1.00 59.34 124 GLU A CA 1
ATOM 1002 C C . GLU A 1 124 ? 12.368 -15.925 -16.683 1.00 59.34 124 GLU A C 1
ATOM 1004 O O . GLU A 1 124 ? 12.644 -16.438 -15.596 1.00 59.34 124 GLU A O 1
ATOM 1009 N N . ARG A 1 125 ? 11.144 -15.469 -16.959 1.00 55.09 125 ARG A N 1
ATOM 1010 C CA . ARG A 1 125 ? 10.020 -15.734 -16.066 1.00 55.09 125 ARG A CA 1
ATOM 1011 C C . ARG A 1 125 ? 9.594 -17.183 -16.265 1.00 55.09 125 ARG A C 1
ATOM 1013 O O . ARG A 1 125 ? 9.460 -17.604 -17.414 1.00 55.09 125 ARG A O 1
ATOM 1020 N N . PRO A 1 126 ? 9.330 -17.942 -15.193 1.00 52.84 126 PRO A N 1
ATOM 1021 C CA . PRO A 1 126 ? 8.722 -19.251 -15.344 1.00 52.84 126 PRO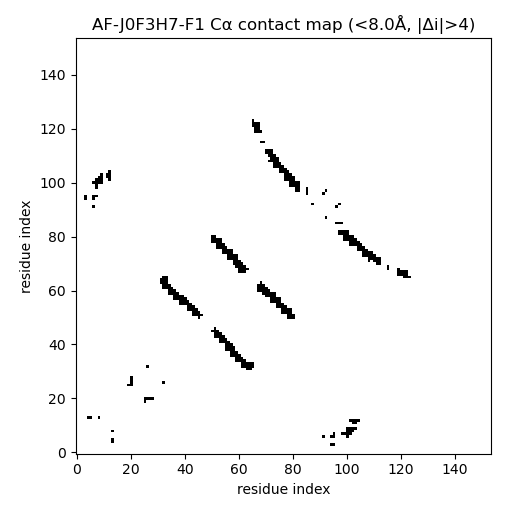 A CA 1
ATOM 1022 C C . PRO A 1 126 ? 7.359 -19.080 -16.022 1.00 52.84 126 PRO A C 1
ATOM 1024 O O . PRO A 1 126 ? 6.471 -18.402 -15.503 1.00 52.84 126 PRO A O 1
ATOM 1027 N N . HIS A 1 127 ? 7.201 -19.667 -17.207 1.00 51.19 127 HIS A N 1
ATOM 1028 C CA . HIS A 1 127 ? 5.903 -19.739 -17.862 1.00 51.19 127 HIS A CA 1
ATOM 1029 C C . HIS A 1 127 ? 4.972 -20.623 -17.025 1.00 51.19 127 HIS A C 1
ATOM 1031 O O . HIS A 1 127 ? 5.377 -21.674 -16.519 1.00 51.19 127 HIS A O 1
ATOM 1037 N N . SER A 1 128 ? 3.719 -20.190 -16.863 1.00 48.31 128 SER A N 1
ATOM 1038 C CA . SER A 1 128 ? 2.691 -21.029 -16.249 1.00 48.31 128 SER A CA 1
ATOM 1039 C C . SER A 1 128 ? 2.573 -22.334 -17.037 1.00 48.31 128 SER A C 1
ATOM 1041 O O . SER A 1 128 ? 2.423 -22.302 -18.255 1.00 48.31 128 SER A O 1
ATOM 1043 N N . LYS A 1 129 ? 2.611 -23.477 -16.344 1.00 54.94 129 LYS A N 1
ATOM 1044 C CA . LYS A 1 129 ? 2.356 -24.802 -16.939 1.00 54.94 129 LYS A CA 1
ATOM 1045 C C . LYS A 1 129 ? 0.867 -25.060 -17.202 1.00 54.94 129 LYS A C 1
ATOM 1047 O O . LYS A 1 129 ? 0.497 -26.154 -17.612 1.00 54.94 129 LYS A O 1
ATOM 1052 N N . ILE A 1 130 ? 0.002 -24.091 -16.902 1.00 54.22 130 ILE A N 1
ATOM 1053 C CA . ILE A 1 130 ? -1.438 -24.218 -17.103 1.00 54.22 130 ILE A CA 1
ATOM 1054 C C . ILE A 1 130 ? -1.729 -23.994 -18.586 1.00 54.22 130 ILE A C 1
ATOM 1056 O O . ILE A 1 130 ? -1.762 -22.861 -19.067 1.00 54.22 130 ILE A O 1
ATOM 1060 N N . GLU A 1 131 ? -1.946 -25.089 -19.306 1.00 55.78 131 GLU A N 1
ATOM 1061 C CA . GLU A 1 131 ? -2.505 -25.059 -20.651 1.00 55.78 131 GLU A CA 1
ATOM 1062 C C . GLU A 1 131 ? -4.008 -24.782 -20.564 1.00 55.78 131 GLU A C 1
ATOM 1064 O O . GLU A 1 131 ? -4.804 -25.627 -20.148 1.00 55.78 131 GLU A O 1
ATOM 1069 N N . TYR A 1 132 ? -4.420 -23.582 -20.967 1.00 59.28 132 TYR A N 1
ATOM 1070 C CA . TYR A 1 132 ? -5.833 -23.313 -21.198 1.00 59.28 132 TYR A CA 1
ATOM 1071 C C . TYR A 1 132 ? -6.249 -24.032 -22.479 1.00 59.28 132 TYR A C 1
ATOM 1073 O O . TYR A 1 132 ? -5.769 -23.705 -23.568 1.00 59.28 132 TYR A O 1
ATOM 1081 N N . LYS A 1 133 ? -7.161 -25.004 -22.362 1.00 55.88 133 LYS A N 1
ATOM 1082 C CA . LYS A 1 133 ? -7.847 -25.563 -23.530 1.00 55.88 133 LYS A CA 1
ATOM 1083 C C . LYS A 1 133 ? -8.504 -24.403 -24.273 1.00 55.88 133 LYS A C 1
ATOM 1085 O O . LYS A 1 133 ? -9.398 -23.754 -23.733 1.00 55.88 133 LYS A O 1
ATOM 1090 N N . LYS A 1 134 ? -8.053 -24.135 -25.501 1.00 47.59 134 LYS A N 1
ATOM 1091 C CA . LYS A 1 134 ? -8.738 -23.208 -26.402 1.00 47.59 134 LYS A CA 1
ATOM 1092 C C . LYS A 1 134 ? -10.162 -23.731 -26.571 1.00 47.59 134 LYS A C 1
ATOM 1094 O O . LYS A 1 134 ? -10.356 -24.821 -27.103 1.00 47.59 134 LYS A O 1
ATOM 1099 N N . GLN A 1 135 ? -11.148 -22.991 -26.074 1.00 45.97 135 GLN A N 1
ATOM 1100 C CA . GLN A 1 135 ? -12.523 -23.209 -26.494 1.00 45.97 135 GLN A CA 1
ATOM 1101 C C . GLN A 1 135 ? -12.564 -22.901 -27.990 1.00 45.97 135 GLN A C 1
ATOM 1103 O O . GLN A 1 135 ? -12.202 -21.801 -28.410 1.00 45.97 135 GLN A O 1
ATOM 1108 N N . ASN A 1 136 ? -12.915 -23.908 -28.788 1.00 39.84 136 ASN A N 1
ATOM 1109 C CA . ASN A 1 136 ? -13.151 -23.726 -30.212 1.00 39.84 136 ASN A CA 1
ATOM 1110 C C . ASN A 1 136 ? -14.194 -22.613 -30.389 1.00 39.84 136 ASN A C 1
ATOM 1112 O O . ASN A 1 136 ? -15.208 -22.639 -29.685 1.00 39.84 136 ASN A O 1
ATOM 1116 N N . PRO A 1 137 ? -13.975 -21.646 -31.296 1.00 42.25 137 PRO A N 1
ATOM 1117 C CA . PRO A 1 13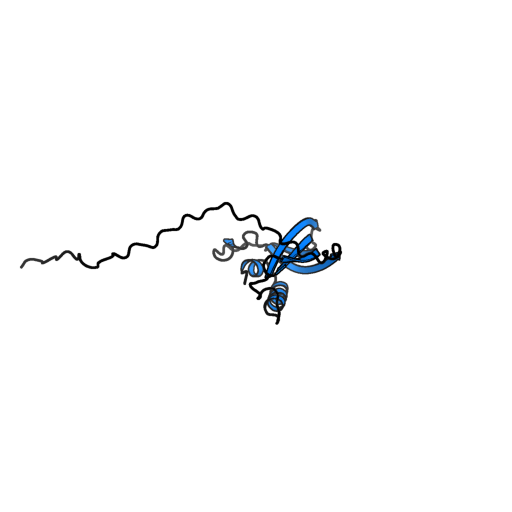7 ? -15.005 -20.680 -31.625 1.00 42.25 137 PRO A CA 1
ATOM 1118 C C . PRO A 1 137 ? -16.241 -21.440 -32.118 1.00 42.25 137 PRO A C 1
ATOM 1120 O O . PRO A 1 137 ? -16.174 -22.280 -33.013 1.00 42.25 137 PRO A O 1
ATOM 1123 N N . THR A 1 138 ? -17.347 -21.169 -31.441 1.00 39.50 138 THR A N 1
ATOM 1124 C CA . THR A 1 138 ? -18.713 -21.623 -31.693 1.00 39.50 138 THR A CA 1
ATOM 1125 C C . THR A 1 138 ? -19.068 -21.718 -33.179 1.00 39.50 138 THR A C 1
ATOM 1127 O O . THR A 1 138 ? -18.939 -20.738 -33.913 1.00 39.50 138 THR A O 1
ATOM 1130 N N . ASN A 1 139 ? -19.598 -22.880 -33.579 1.00 38.00 139 ASN A N 1
ATOM 1131 C CA . ASN A 1 139 ? -20.350 -23.090 -34.820 1.00 38.00 139 ASN A CA 1
ATOM 1132 C C . ASN A 1 139 ? -21.421 -21.995 -35.002 1.00 38.00 139 ASN A C 1
ATOM 1134 O O . ASN A 1 139 ? -22.273 -21.848 -34.121 1.00 38.00 139 ASN A O 1
ATOM 1138 N N . PRO A 1 140 ? -21.471 -21.285 -36.139 1.00 41.62 140 PRO A N 1
ATOM 1139 C CA . PRO A 1 140 ? -22.622 -20.473 -36.495 1.00 41.62 140 PRO A CA 1
ATOM 1140 C C . PRO A 1 140 ? -23.616 -21.328 -37.289 1.00 41.62 140 PRO A C 1
ATOM 1142 O O . PRO A 1 140 ? -23.512 -21.425 -38.506 1.00 41.62 140 PRO A O 1
ATOM 1145 N N . GLN A 1 141 ? -24.588 -21.958 -36.620 1.00 34.28 141 GLN A N 1
ATOM 1146 C CA . GLN A 1 141 ? -25.766 -22.496 -37.317 1.00 34.28 141 GLN A CA 1
ATOM 1147 C C . GLN A 1 141 ? -26.981 -22.654 -36.392 1.00 34.28 141 GLN A C 1
ATOM 1149 O O . GLN A 1 141 ? -27.543 -23.731 -36.234 1.00 34.28 141 GLN A O 1
ATOM 1154 N N . ASN A 1 142 ? -27.425 -21.539 -35.808 1.00 32.97 142 ASN A N 1
ATOM 1155 C CA . ASN A 1 142 ? -28.831 -21.385 -35.438 1.00 32.97 142 ASN A CA 1
ATOM 1156 C C . ASN A 1 142 ? -29.560 -20.803 -36.655 1.00 32.97 142 ASN A C 1
ATOM 1158 O O . ASN A 1 142 ? -29.688 -19.588 -36.786 1.00 32.97 142 ASN A O 1
ATOM 1162 N N . ASN A 1 143 ? -29.988 -21.675 -37.570 1.00 35.03 143 ASN A N 1
ATOM 1163 C CA . ASN A 1 143 ? -30.968 -21.326 -38.597 1.00 35.03 143 ASN A CA 1
ATOM 1164 C C . ASN A 1 143 ? -32.340 -21.156 -37.919 1.00 35.03 143 ASN A C 1
ATOM 1166 O O . ASN A 1 143 ? -32.845 -22.134 -37.363 1.00 35.03 143 ASN A O 1
ATOM 1170 N N . PRO A 1 144 ? -32.998 -19.985 -37.989 1.00 38.06 144 PRO A N 1
ATOM 1171 C CA . PRO A 1 144 ? -34.404 -19.860 -37.635 1.00 38.06 144 PRO A CA 1
ATOM 1172 C C . PRO A 1 144 ? -35.246 -20.362 -38.815 1.00 38.06 144 PRO A C 1
ATOM 1174 O O . PRO A 1 144 ? -35.835 -19.593 -39.563 1.00 38.06 144 PRO A O 1
ATOM 1177 N N . ALA A 1 145 ? -35.248 -21.675 -39.024 1.00 36.47 145 ALA A N 1
ATOM 1178 C CA . ALA A 1 145 ? -36.103 -22.338 -40.000 1.00 36.47 145 ALA A CA 1
ATOM 1179 C C . ALA A 1 145 ? -36.528 -23.690 -39.429 1.00 36.47 145 ALA A C 1
ATOM 1181 O O . ALA A 1 145 ? -36.024 -24.726 -39.839 1.00 36.47 145 ALA A O 1
ATOM 1182 N N . ASN A 1 146 ? -37.374 -23.644 -38.399 1.00 35.84 146 ASN A N 1
ATOM 1183 C CA . ASN A 1 146 ? -38.277 -24.723 -37.993 1.00 35.84 146 ASN A CA 1
ATOM 1184 C C . ASN A 1 146 ? -39.266 -24.158 -36.960 1.00 35.84 146 ASN A C 1
ATOM 1186 O O . ASN A 1 146 ? -39.111 -24.338 -35.755 1.00 35.84 146 ASN A O 1
ATOM 1190 N N . MET A 1 147 ? -40.272 -23.427 -37.445 1.00 34.91 147 MET A N 1
ATOM 1191 C CA . MET A 1 147 ? -41.523 -23.217 -36.711 1.00 34.91 147 MET A CA 1
ATOM 1192 C C . MET A 1 147 ? -42.502 -24.330 -37.120 1.00 34.91 147 MET A C 1
ATOM 1194 O O . MET A 1 147 ? -42.719 -24.508 -38.321 1.00 34.91 147 MET A O 1
ATOM 1198 N N . PRO A 1 148 ? -43.104 -25.073 -36.174 1.00 37.31 148 PRO A N 1
ATOM 1199 C CA . PRO A 1 148 ? -44.209 -25.974 -36.472 1.00 37.31 148 PRO A CA 1
ATOM 1200 C C . PRO A 1 148 ? -45.454 -25.160 -36.837 1.00 37.31 148 PRO A C 1
ATOM 1202 O O . PRO A 1 148 ? -45.874 -24.267 -36.103 1.00 37.31 148 PRO A O 1
ATOM 1205 N N . ASN A 1 149 ? -46.027 -25.471 -37.994 1.00 33.78 149 ASN A N 1
ATOM 1206 C CA . ASN A 1 149 ? -47.253 -24.884 -38.513 1.00 33.78 149 ASN A CA 1
ATOM 1207 C C . ASN A 1 149 ? -48.457 -25.554 -37.827 1.00 33.78 149 ASN A C 1
ATOM 1209 O O . ASN A 1 149 ? -48.866 -26.635 -38.244 1.00 33.78 149 ASN A O 1
ATOM 1213 N N . ASN A 1 150 ? -49.014 -24.939 -36.781 1.00 35.66 150 ASN A N 1
ATOM 1214 C CA . ASN A 1 150 ? -50.326 -25.328 -36.259 1.00 35.66 150 ASN A CA 1
ATOM 1215 C C . ASN A 1 150 ? -51.403 -24.582 -37.053 1.00 35.66 150 ASN A C 1
ATOM 1217 O O . ASN A 1 150 ? -51.645 -23.400 -36.820 1.00 35.66 150 ASN A O 1
ATOM 1221 N N . LYS A 1 151 ? -52.037 -25.279 -38.000 1.00 38.19 151 LYS A N 1
ATOM 1222 C CA . LYS A 1 151 ? -53.336 -24.878 -38.543 1.00 38.19 151 LYS A CA 1
ATOM 1223 C C . LYS A 1 151 ? -54.423 -25.546 -37.710 1.00 38.19 151 LYS A C 1
ATOM 1225 O O . LYS A 1 151 ? -54.503 -26.769 -37.684 1.00 38.19 151 LYS A O 1
ATOM 1230 N N . GLU A 1 152 ? -55.215 -24.725 -37.033 1.00 34.44 152 GLU A N 1
ATOM 1231 C CA . GLU A 1 152 ? -56.505 -25.110 -36.469 1.00 34.44 152 GLU A CA 1
ATOM 1232 C C . GLU A 1 152 ? -57.509 -25.334 -37.611 1.00 34.44 152 GLU A C 1
ATOM 1234 O O . GLU A 1 152 ? -57.558 -24.562 -38.572 1.00 34.44 152 GLU A O 1
ATOM 1239 N N . GLU A 1 153 ? -58.268 -26.425 -37.512 1.00 33.97 153 GLU A N 1
ATOM 1240 C CA . GLU A 1 153 ?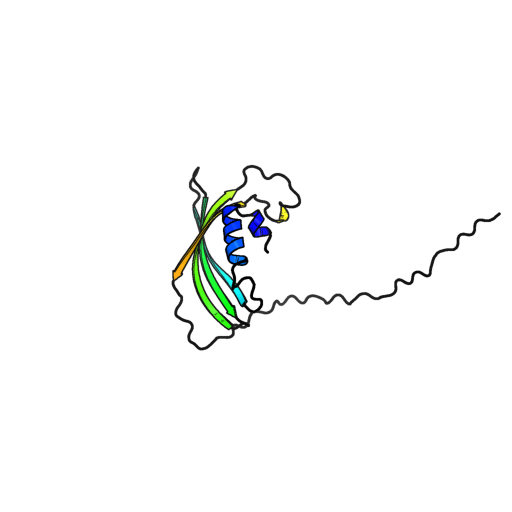 -59.432 -26.731 -38.343 1.00 33.97 153 GLU A CA 1
ATOM 1241 C C . GLU A 1 153 ? -60.620 -25.840 -37.953 1.00 33.97 153 GLU A C 1
ATOM 1243 O O . GLU A 1 153 ? -60.968 -25.753 -36.773 1.00 33.97 153 GLU A O 1
ATOM 1248 N N . GLN A 1 154 ? -61.275 -25.259 -38.962 1.00 30.58 154 GLN A N 1
ATOM 1249 C CA . GLN A 1 154 ? -62.735 -25.191 -39.090 1.00 30.58 154 GLN A CA 1
ATOM 1250 C C . GLN A 1 154 ? -63.106 -25.442 -40.551 1.00 30.58 154 GLN A C 1
ATOM 1252 O O . GLN A 1 154 ? -62.380 -24.925 -41.434 1.00 30.58 154 GLN A O 1
#

Organism: NCBI:txid992080

Solvent-accessible surface area (backbone atoms only — not comparable to full-atom values): 9653 Å² total; per-residue (Å²): 130,72,64,56,58,52,70,31,32,30,73,69,44,37,50,54,50,50,51,58,51,69,37,91,88,23,73,78,74,41,89,57,49,49,76,50,79,44,79,77,50,77,48,78,48,78,51,86,95,50,76,32,36,40,38,32,40,31,41,42,35,36,22,51,78,57,29,60,77,46,58,40,31,33,38,38,40,35,34,39,52,59,52,94,68,80,74,95,41,87,83,50,38,88,66,41,74,72,35,49,31,34,62,40,78,49,79,44,80,76,47,77,55,75,78,76,65,90,71,70,56,69,60,84,72,84,72,79,86,75,77,76,79,77,75,72,83,77,83,91,76,86,73,95,78,82,77,84,85,83,78,82,90,129

Secondary structure (DSSP, 8-state):
--HHHHHTB-HHHHHHHHHHHHSTT-TTS-TTEEEEEEEEEEEEE--TTSPEEEEEEEEEEEEETTEEEEEEEEEEEEEEEE-SS----TTTTTT-TT-EEEEEEEEEEEEE-S---SS--B-PPPPP------PPP-------------PPP-

Radius of gyration: 25.38 Å; Cα contacts (8 Å, |Δi|>4): 212; chains: 1; bounding box: 89×39×64 Å

InterPro domains:
  IPR007430 Bacterial virulence protein VirB8-like [PF04335] (3-109)
  IPR032710 NTF2-like domain superfamily [SSF54427] (3-108)

Nearest PDB structures (foldseek):
  4akz-assembly1_A  TM=8.419E-01  e=2.299E-05  Brucella suis
  5jbs-assembly1_D  TM=7.622E-01  e=1.015E-04  Brucella suis 1330
  5jbs-assembly1_B  TM=7.914E-01  e=3.749E-04  Brucella suis 1330
  1hkx-assembly1_C  TM=7.277E-01  e=1.043E-02  Mus musculus
  2ux0-assembly1_A  TM=7.718E-01  e=6.579E-02  Homo sapiens

Foldseek 3Di:
DPVLQVLAEDPVVVVVVVCLCPDDVRPNPDPQKDKDKAWPDKDWDDDPVDWTKIKTKIWMWMDGNQWTDAIFIKIKMFTKDADPDDDPDPVSCVSCVRRIYTHDIDMDTPDGDPDPDPPGDRDDDPDDPDDDDPDDPDDPDPDPPDDDDDDDDD

pLDDT: mean 74.13, std 19.68, range [30.58, 96.06]

Sequence (154 aa):
MNETIREQSSEEVWKTLEQLVSGKGSIYSNSNMDREIKIINISIYKQGKQQNIAVADIVAKVFDKGYLISEKRYRVSLIYHFKPLIQFDYSSMPKNPTGFIVDKYSLSEIASIKALDKTYKKVERPHSKIEYKKQNPTNPQNNPANMPNNKEEQ